Protein AF-A0A2V9NQ15-F1 (afdb_monomer_lite)

Sequence (135 aa):
MAISAGVLSGYEFGPDSLNPYDQFQRIRPTAAMEHGIFVFDGHFDIPLASALNHVTQAQLLMKQSRLDQALSETQLAVALAPDSIQTQSGFGYLLLKLKRPDEAREHLQKALALAETVHPEFRDEIPGLKGALGQ

Structure (mmCIF, N/CA/C/O backbone):
data_AF-A0A2V9NQ15-F1
#
_entry.id   AF-A0A2V9NQ15-F1
#
loop_
_atom_site.group_PDB
_atom_site.id
_atom_site.type_symbol
_atom_site.label_atom_id
_atom_site.label_alt_id
_atom_site.label_comp_id
_atom_site.label_asym_id
_atom_site.label_entity_id
_atom_site.label_seq_id
_atom_site.pdbx_PDB_ins_code
_atom_site.Cartn_x
_atom_site.Cartn_y
_atom_site.Cartn_z
_atom_site.occupancy
_atom_site.B_iso_or_equiv
_atom_site.auth_seq_id
_atom_site.auth_comp_id
_atom_site.auth_asym_id
_atom_site.auth_atom_id
_atom_site.pdbx_PDB_model_num
ATOM 1 N N . MET A 1 1 ? 6.668 2.244 -22.645 1.00 86.50 1 MET A N 1
ATOM 2 C CA . MET A 1 1 ? 6.983 2.718 -21.275 1.00 86.50 1 MET A CA 1
ATOM 3 C C . MET A 1 1 ? 8.490 2.927 -21.131 1.00 86.50 1 MET A C 1
ATOM 5 O O . MET A 1 1 ? 9.237 2.188 -21.758 1.00 86.50 1 MET A O 1
ATOM 9 N N . ALA A 1 2 ? 8.941 3.908 -20.341 1.00 86.12 2 ALA A N 1
ATOM 10 C CA . ALA A 1 2 ? 10.359 4.119 -20.024 1.00 86.12 2 ALA A CA 1
ATOM 11 C C . ALA A 1 2 ? 10.598 3.935 -18.516 1.00 86.12 2 ALA A C 1
ATOM 13 O O . ALA A 1 2 ? 9.816 4.452 -17.722 1.00 86.12 2 ALA A O 1
ATOM 14 N N . ILE A 1 3 ? 11.646 3.202 -18.135 1.00 83.62 3 ILE A N 1
ATOM 15 C CA . ILE A 1 3 ? 11.989 2.885 -16.740 1.00 83.62 3 ILE A CA 1
ATOM 16 C C . ILE A 1 3 ? 13.474 3.197 -16.504 1.00 83.62 3 ILE A C 1
ATOM 18 O O . ILE A 1 3 ? 14.317 2.869 -17.339 1.00 83.62 3 ILE A O 1
ATOM 22 N N . SER A 1 4 ? 13.806 3.837 -15.381 1.00 87.44 4 SER A N 1
ATOM 23 C CA . SER A 1 4 ? 15.197 4.111 -14.999 1.00 87.44 4 SER A CA 1
ATOM 24 C C . SER A 1 4 ? 15.878 2.870 -14.402 1.00 87.44 4 SER A C 1
ATOM 26 O O . SER A 1 4 ? 15.229 1.987 -13.838 1.00 87.44 4 SER A O 1
ATOM 28 N N . ALA A 1 5 ? 17.207 2.818 -14.464 1.00 82.94 5 ALA A N 1
ATOM 29 C CA . ALA A 1 5 ? 17.997 1.771 -13.821 1.00 82.94 5 ALA A CA 1
ATOM 30 C C . ALA A 1 5 ? 17.794 1.731 -12.295 1.00 82.94 5 ALA A C 1
ATOM 32 O O . ALA A 1 5 ? 17.862 0.653 -11.715 1.00 82.94 5 ALA A O 1
ATOM 33 N N . GLY A 1 6 ? 17.516 2.879 -11.662 1.00 81.31 6 GLY A N 1
ATOM 34 C CA . GLY A 1 6 ? 17.201 2.966 -10.231 1.00 81.31 6 GLY A CA 1
ATOM 35 C C . GLY A 1 6 ? 15.859 2.323 -9.876 1.00 81.31 6 GLY A C 1
ATOM 36 O O . GLY A 1 6 ? 15.773 1.572 -8.905 1.00 81.31 6 GLY A O 1
ATOM 37 N N . VAL A 1 7 ? 14.831 2.533 -10.706 1.00 82.50 7 VAL A N 1
ATOM 38 C CA . VAL A 1 7 ? 13.556 1.822 -10.560 1.00 82.50 7 VAL A CA 1
ATOM 39 C C . VAL A 1 7 ? 13.766 0.321 -10.760 1.00 82.50 7 VAL A C 1
ATOM 41 O O . VAL A 1 7 ? 13.294 -0.464 -9.946 1.00 82.50 7 VAL A O 1
ATOM 44 N N . LEU A 1 8 ? 14.493 -0.105 -11.803 1.00 82.75 8 LEU A N 1
ATOM 45 C CA . LEU A 1 8 ? 14.697 -1.535 -12.081 1.00 82.75 8 LEU A CA 1
ATOM 46 C C . LEU A 1 8 ? 15.524 -2.248 -11.013 1.00 82.75 8 LEU A C 1
ATOM 48 O O . LEU A 1 8 ? 15.240 -3.404 -10.720 1.00 82.75 8 LEU A O 1
ATOM 52 N N . SER A 1 9 ? 16.521 -1.587 -10.424 1.00 79.62 9 SER A N 1
ATOM 53 C CA . SER A 1 9 ? 17.383 -2.190 -9.403 1.00 79.62 9 SER A CA 1
ATOM 54 C C . SER A 1 9 ? 16.690 -2.396 -8.055 1.00 79.62 9 SER A C 1
ATOM 56 O O . SER A 1 9 ? 17.269 -3.023 -7.172 1.00 79.62 9 SER A O 1
ATOM 58 N N . GLY A 1 10 ? 15.476 -1.863 -7.880 1.00 74.75 10 GLY A N 1
ATOM 59 C CA . GLY A 1 10 ? 14.780 -1.870 -6.597 1.00 74.75 10 GLY A CA 1
ATOM 60 C C . GLY A 1 10 ? 15.262 -0.781 -5.638 1.00 74.75 10 GLY A C 1
ATOM 61 O O . GLY A 1 10 ? 14.848 -0.768 -4.485 1.00 74.75 10 GLY A O 1
ATOM 62 N N . TYR A 1 11 ? 16.093 0.169 -6.085 1.00 73.88 11 TYR A N 1
ATOM 63 C CA . TYR A 1 11 ? 16.534 1.282 -5.236 1.00 73.88 11 TYR A CA 1
ATOM 64 C C . TYR A 1 11 ? 15.357 2.148 -4.754 1.00 73.88 11 TYR A C 1
ATOM 66 O O . TYR A 1 11 ? 15.373 2.645 -3.633 1.00 73.88 11 TYR A O 1
ATOM 74 N N . GLU A 1 12 ? 14.330 2.320 -5.591 1.00 70.06 12 GLU A N 1
ATOM 75 C CA . GLU A 1 12 ? 13.178 3.180 -5.276 1.00 70.06 12 GLU A CA 1
ATOM 76 C C . GLU A 1 12 ? 12.023 2.448 -4.576 1.00 70.06 12 GLU A C 1
ATOM 78 O O . GLU A 1 12 ? 11.270 3.075 -3.836 1.00 70.06 12 GLU A O 1
ATOM 83 N N . PHE A 1 13 ? 11.875 1.138 -4.794 1.00 71.56 13 PHE A N 1
ATOM 84 C CA . PHE A 1 13 ? 10.720 0.362 -4.318 1.00 71.56 13 PHE A CA 1
ATOM 85 C C . PHE A 1 13 ? 11.087 -0.797 -3.380 1.00 71.56 13 PHE A C 1
ATOM 87 O O . PHE A 1 13 ? 10.194 -1.428 -2.825 1.00 71.56 13 PHE A O 1
ATOM 94 N N . GLY A 1 14 ? 12.375 -1.072 -3.175 1.00 72.81 14 GLY A N 1
ATOM 95 C CA . GLY A 1 14 ? 12.861 -2.323 -2.594 1.00 72.81 14 GLY A CA 1
ATOM 96 C C . GLY A 1 14 ? 13.063 -3.403 -3.666 1.00 72.81 14 GLY A C 1
ATOM 97 O O . GLY A 1 14 ? 12.621 -3.231 -4.804 1.00 72.81 14 GLY A O 1
ATOM 98 N N . PRO A 1 15 ? 13.777 -4.493 -3.357 1.00 72.50 15 PRO A N 1
ATOM 99 C CA . PRO A 1 15 ? 14.054 -5.558 -4.314 1.00 72.50 15 PRO A CA 1
ATOM 100 C C . PRO A 1 15 ? 12.863 -6.522 -4.496 1.00 72.50 15 PRO A C 1
ATOM 102 O O . PRO A 1 15 ? 11.856 -6.461 -3.784 1.00 72.50 15 PRO A O 1
ATOM 105 N N . ASP A 1 16 ? 12.994 -7.410 -5.484 1.00 74.44 16 ASP A N 1
ATOM 106 C CA . ASP A 1 16 ? 12.101 -8.544 -5.754 1.00 74.44 16 ASP A CA 1
ATOM 107 C C . ASP A 1 16 ? 10.604 -8.167 -5.775 1.00 74.44 16 ASP A C 1
ATOM 109 O O . ASP A 1 16 ? 10.176 -7.285 -6.520 1.00 74.44 16 ASP A O 1
ATOM 113 N N . SER A 1 17 ? 9.788 -8.825 -4.944 1.00 75.19 17 SER A N 1
ATOM 114 C CA . SER A 1 17 ? 8.330 -8.677 -4.894 1.00 75.19 17 SER A CA 1
ATOM 115 C C . SER A 1 17 ? 7.850 -7.302 -4.431 1.00 75.19 17 SER A C 1
ATOM 117 O O . SER A 1 17 ? 6.656 -7.020 -4.523 1.00 75.19 17 SER A O 1
ATOM 119 N N . LEU A 1 18 ? 8.744 -6.454 -3.913 1.00 78.25 18 LEU A N 1
ATOM 120 C CA . LEU A 1 18 ? 8.412 -5.069 -3.585 1.00 78.25 18 LEU A CA 1
ATOM 121 C C . LEU A 1 18 ? 8.489 -4.156 -4.808 1.00 78.25 18 LEU A C 1
ATOM 123 O O . LEU A 1 18 ? 7.785 -3.148 -4.858 1.00 78.25 18 L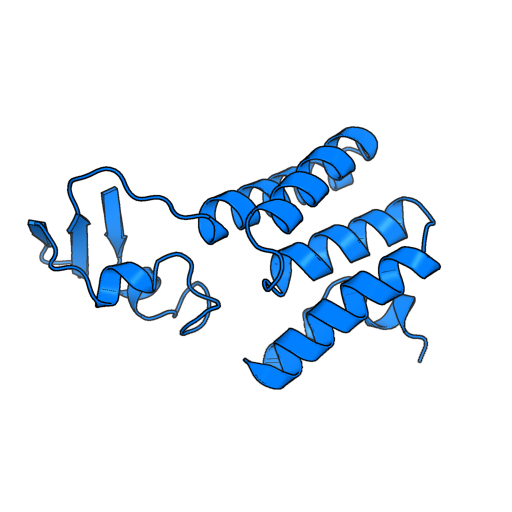EU A O 1
ATOM 127 N N . ASN A 1 19 ? 9.293 -4.516 -5.811 1.00 85.56 19 ASN A N 1
ATOM 128 C CA . ASN A 1 19 ? 9.436 -3.718 -7.013 1.00 85.56 19 ASN A CA 1
ATOM 129 C C . ASN A 1 19 ? 8.323 -4.043 -8.022 1.00 85.56 19 ASN A C 1
ATOM 131 O O . ASN A 1 19 ? 8.357 -5.101 -8.656 1.00 85.56 19 ASN A O 1
ATOM 135 N N . PRO A 1 20 ? 7.371 -3.127 -8.285 1.00 86.19 20 PRO A N 1
ATOM 136 C CA . PRO A 1 20 ? 6.340 -3.361 -9.296 1.00 86.19 20 PRO A CA 1
ATOM 137 C C . PRO A 1 20 ? 6.908 -3.565 -10.706 1.00 86.19 20 PRO A C 1
ATOM 139 O O . PRO A 1 20 ? 6.231 -4.122 -11.569 1.00 86.19 20 PRO A O 1
ATOM 142 N N . TYR A 1 21 ? 8.146 -3.133 -10.946 1.00 88.50 21 TYR A N 1
ATOM 143 C CA . TYR A 1 21 ? 8.823 -3.252 -12.230 1.00 88.50 21 TYR A CA 1
ATOM 144 C C . TYR A 1 21 ? 9.850 -4.393 -12.275 1.00 88.50 21 TYR A C 1
ATOM 146 O O . TYR A 1 21 ? 10.569 -4.498 -13.268 1.00 88.50 21 TYR A O 1
ATOM 154 N N . ASP A 1 22 ? 9.900 -5.273 -11.267 1.00 87.19 22 ASP A N 1
ATOM 155 C CA . ASP A 1 22 ? 10.822 -6.422 -11.225 1.00 87.19 22 ASP A CA 1
ATOM 156 C C . ASP A 1 22 ? 10.763 -7.269 -12.507 1.00 87.19 22 ASP A C 1
ATOM 158 O O . ASP A 1 22 ? 11.790 -7.599 -13.102 1.00 87.19 22 ASP A O 1
ATOM 162 N N . GLN A 1 23 ? 9.553 -7.511 -13.024 1.00 85.56 23 GLN A N 1
ATOM 163 C CA . GLN A 1 23 ? 9.344 -8.289 -14.249 1.00 85.56 23 GLN A CA 1
ATOM 164 C C . GLN A 1 23 ? 10.154 -7.771 -15.453 1.00 85.56 23 GLN A C 1
ATOM 166 O O . GLN A 1 23 ? 10.546 -8.556 -16.319 1.00 85.56 23 GLN A O 1
ATOM 171 N N . PHE A 1 24 ? 10.463 -6.471 -15.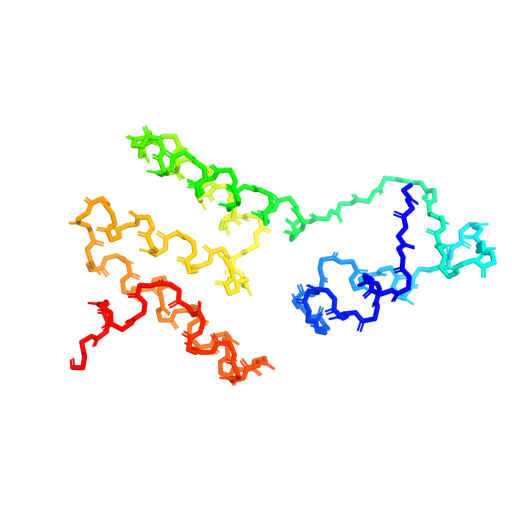501 1.00 88.25 24 PHE A N 1
ATOM 172 C CA . PHE A 1 24 ? 11.224 -5.857 -16.588 1.00 88.25 24 PHE A CA 1
ATOM 173 C C . PHE A 1 24 ? 12.720 -6.173 -16.537 1.00 88.25 24 PHE A C 1
ATOM 175 O O . PHE A 1 24 ? 13.380 -6.051 -17.565 1.00 88.25 24 PHE A O 1
ATOM 182 N N . GLN A 1 25 ? 13.252 -6.672 -15.415 1.00 85.50 25 GLN A N 1
ATOM 183 C CA . GLN A 1 25 ? 14.610 -7.229 -15.371 1.00 85.50 25 GLN A CA 1
ATOM 184 C C . GLN A 1 25 ? 14.748 -8.473 -16.264 1.00 85.50 25 GLN A C 1
ATOM 186 O O . GLN A 1 25 ? 15.834 -8.789 -16.750 1.00 85.50 25 GLN A O 1
ATOM 191 N N . ARG A 1 26 ? 13.637 -9.184 -16.500 1.00 86.06 26 ARG A N 1
ATOM 192 C CA . ARG A 1 26 ? 13.588 -10.419 -17.299 1.00 86.06 26 ARG A CA 1
ATOM 193 C C . ARG A 1 26 ? 13.180 -10.164 -18.751 1.00 86.06 26 ARG A C 1
ATOM 195 O O . ARG A 1 26 ? 13.228 -11.083 -19.568 1.00 86.06 26 ARG A O 1
ATOM 202 N N . ILE A 1 27 ? 12.795 -8.932 -19.084 1.00 88.88 27 ILE A N 1
ATOM 203 C CA . ILE A 1 27 ? 12.353 -8.520 -20.418 1.00 88.88 27 ILE A CA 1
ATOM 204 C C . ILE A 1 27 ? 13.500 -7.776 -21.099 1.00 88.88 27 ILE A C 1
ATOM 206 O O . ILE A 1 27 ? 14.143 -6.914 -20.506 1.00 88.88 27 ILE A O 1
ATOM 210 N N . ARG A 1 28 ? 13.767 -8.084 -22.373 1.00 89.06 28 ARG A N 1
ATOM 211 C CA . ARG A 1 28 ? 14.757 -7.312 -23.133 1.00 89.06 28 ARG A CA 1
ATOM 212 C C . ARG A 1 28 ? 14.182 -5.937 -23.491 1.00 89.06 28 ARG A C 1
ATOM 214 O O . ARG A 1 28 ? 13.111 -5.892 -24.096 1.00 89.06 28 ARG A O 1
ATOM 221 N N . PRO A 1 29 ? 14.881 -4.836 -23.173 1.00 90.00 29 PRO A N 1
ATOM 222 C CA . PRO A 1 29 ? 14.437 -3.507 -23.559 1.00 90.00 29 PRO A CA 1
ATOM 223 C C . PRO A 1 29 ? 14.505 -3.337 -25.079 1.00 90.00 29 PRO A C 1
ATOM 225 O O . PRO A 1 29 ? 15.409 -3.850 -25.741 1.00 90.00 29 PRO A O 1
ATOM 228 N N . THR A 1 30 ? 13.557 -2.582 -25.626 1.00 93.31 30 THR A N 1
ATOM 229 C CA . THR A 1 30 ? 13.515 -2.194 -27.041 1.00 93.31 30 THR A CA 1
ATOM 230 C C . THR A 1 30 ? 14.604 -1.170 -27.361 1.00 93.31 30 THR A C 1
ATOM 232 O O . THR A 1 30 ? 15.177 -1.190 -28.446 1.00 93.31 30 THR A O 1
ATOM 235 N N . ALA A 1 31 ? 14.915 -0.292 -26.406 1.00 90.69 31 ALA A N 1
ATOM 236 C CA . ALA A 1 31 ? 16.049 0.619 -26.484 1.00 90.69 31 ALA A CA 1
ATOM 237 C C . ALA A 1 31 ? 16.648 0.852 -25.093 1.00 90.69 31 ALA A C 1
ATOM 239 O O . ALA A 1 31 ? 15.929 0.883 -24.094 1.00 90.69 31 ALA A O 1
ATOM 240 N N . ALA A 1 32 ? 17.963 1.052 -25.039 1.00 86.81 32 ALA A N 1
ATOM 241 C CA . ALA A 1 32 ? 18.676 1.491 -23.847 1.00 86.81 32 ALA A CA 1
ATOM 242 C C . ALA A 1 32 ? 19.355 2.828 -24.159 1.00 86.81 32 ALA A C 1
ATOM 244 O O . ALA A 1 32 ? 20.091 2.941 -25.138 1.00 86.81 32 ALA A O 1
ATOM 245 N N . MET A 1 33 ? 19.055 3.843 -23.357 1.00 83.69 33 MET A N 1
ATOM 246 C CA . MET A 1 33 ? 19.571 5.203 -23.510 1.00 83.69 33 MET A CA 1
ATOM 247 C C . MET A 1 33 ? 20.816 5.397 -22.633 1.00 83.69 33 MET A C 1
ATOM 249 O O . MET A 1 33 ? 20.946 4.754 -21.591 1.00 83.69 33 MET A O 1
ATOM 253 N N . GLU A 1 34 ? 21.690 6.341 -22.998 1.00 75.56 34 GLU A N 1
ATOM 254 C CA . GLU A 1 34 ? 22.970 6.613 -22.308 1.00 75.56 34 GLU A CA 1
ATOM 255 C C . GLU A 1 34 ? 22.853 6.901 -20.798 1.00 75.56 34 GLU A C 1
ATOM 257 O O . GLU A 1 34 ? 23.799 6.663 -20.056 1.00 75.56 34 GLU A O 1
ATOM 262 N N . HIS A 1 35 ? 21.691 7.338 -20.307 1.00 80.56 35 HIS A N 1
ATOM 263 C CA . HIS A 1 35 ? 21.470 7.683 -18.894 1.00 80.56 35 HIS A CA 1
ATOM 264 C C . HIS A 1 35 ? 20.890 6.532 -18.051 1.00 80.56 35 HIS A C 1
ATOM 266 O 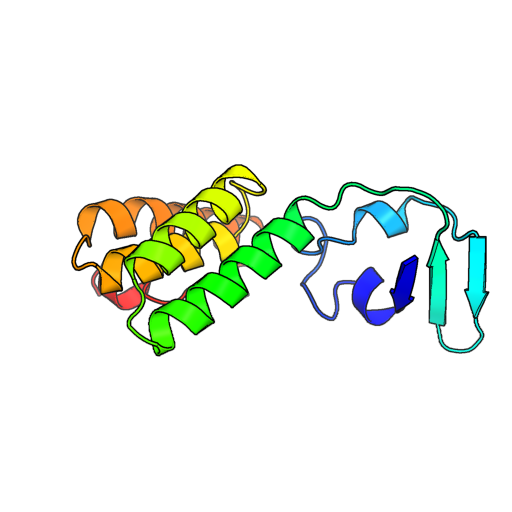O . HIS A 1 35 ? 20.290 6.770 -17.005 1.00 80.56 35 HIS A O 1
ATOM 272 N N . GLY A 1 36 ? 21.008 5.284 -18.516 1.00 82.38 36 GLY A N 1
ATOM 273 C CA . GLY A 1 36 ? 20.438 4.130 -17.812 1.00 82.38 36 GLY A CA 1
ATOM 274 C C . GLY A 1 36 ? 18.909 4.134 -17.819 1.00 82.38 36 GLY A C 1
ATOM 275 O O . GLY A 1 36 ? 18.281 3.684 -16.866 1.00 82.38 36 GLY A O 1
ATOM 276 N N . ILE A 1 37 ? 18.304 4.679 -18.876 1.00 88.12 37 ILE A N 1
ATOM 277 C CA . ILE A 1 37 ? 16.858 4.628 -19.101 1.00 88.12 37 ILE A CA 1
ATOM 278 C C . ILE A 1 37 ? 16.586 3.544 -20.137 1.00 88.12 37 ILE A C 1
ATOM 280 O O . ILE A 1 37 ? 17.144 3.562 -21.236 1.00 88.12 37 ILE A O 1
ATOM 284 N N . PHE A 1 38 ? 15.702 2.621 -19.790 1.00 90.56 38 PHE A N 1
ATOM 285 C CA . PHE A 1 38 ? 15.292 1.510 -20.631 1.00 90.56 38 PHE A CA 1
ATOM 286 C C . PHE A 1 38 ? 13.887 1.757 -21.164 1.00 90.56 38 PHE A C 1
ATOM 288 O O . PHE A 1 38 ? 12.975 2.106 -20.414 1.00 90.56 38 PHE A O 1
ATOM 295 N N . VAL A 1 39 ? 13.711 1.582 -22.469 1.00 89.81 39 VAL A N 1
ATOM 296 C CA . VAL A 1 39 ? 12.425 1.729 -23.150 1.00 89.81 39 VAL A CA 1
ATOM 297 C C . VAL A 1 39 ? 11.891 0.348 -23.494 1.00 89.81 39 VAL A C 1
ATOM 299 O O . VAL A 1 39 ? 12.586 -0.454 -24.117 1.00 89.81 39 VAL A O 1
ATOM 302 N N . PHE A 1 40 ? 10.643 0.101 -23.120 1.00 89.38 40 PHE A N 1
ATOM 303 C CA . PHE A 1 40 ? 9.907 -1.124 -23.400 1.00 89.38 40 PHE A CA 1
ATOM 304 C C . PHE A 1 40 ? 8.658 -0.782 -24.206 1.00 89.38 40 PHE A C 1
ATOM 306 O O . PHE A 1 40 ? 7.865 0.069 -23.788 1.00 89.38 40 PHE A O 1
ATOM 313 N N . ASP A 1 41 ? 8.487 -1.432 -25.350 1.00 89.38 41 ASP A N 1
ATOM 314 C CA . ASP A 1 41 ? 7.257 -1.364 -26.137 1.00 89.38 41 ASP A CA 1
ATOM 315 C C . ASP A 1 41 ? 6.312 -2.522 -25.786 1.00 89.38 41 ASP A C 1
ATOM 317 O O . ASP A 1 41 ? 6.763 -3.607 -25.414 1.00 89.38 41 ASP A O 1
ATOM 321 N N . GLY A 1 42 ? 5.006 -2.279 -25.881 1.00 85.31 42 GLY A N 1
ATOM 322 C CA . GLY A 1 42 ? 3.966 -3.256 -25.563 1.00 85.31 42 GLY A CA 1
ATOM 323 C C . GLY A 1 42 ? 3.052 -2.845 -24.409 1.00 85.31 42 GLY A C 1
ATOM 324 O O . GLY A 1 42 ? 3.245 -1.824 -23.744 1.00 85.31 42 GLY A O 1
ATOM 325 N N . HIS A 1 43 ? 2.018 -3.659 -24.199 1.00 82.06 43 HIS A N 1
ATOM 326 C CA . HIS A 1 43 ? 1.087 -3.520 -23.087 1.00 82.06 43 HIS A CA 1
ATOM 327 C C . HIS A 1 43 ? 1.525 -4.446 -21.955 1.00 82.06 43 HIS A C 1
ATOM 329 O O . HIS A 1 43 ? 1.633 -5.657 -22.149 1.00 82.06 43 HIS A O 1
ATOM 335 N N . PHE A 1 44 ? 1.782 -3.866 -20.789 1.00 84.94 44 PHE A N 1
ATOM 336 C CA . PHE A 1 44 ? 2.214 -4.597 -19.609 1.00 84.94 44 PHE A CA 1
ATOM 337 C C . PHE A 1 44 ? 1.191 -4.389 -18.512 1.00 84.94 44 PHE A C 1
ATOM 339 O O . PHE A 1 44 ? 0.879 -3.251 -18.161 1.00 84.94 44 PHE A O 1
ATOM 346 N N . ASP A 1 45 ? 0.699 -5.494 -17.973 1.00 83.38 45 ASP A N 1
ATOM 347 C CA . ASP A 1 45 ? -0.066 -5.452 -16.745 1.00 83.38 45 ASP A CA 1
ATOM 348 C C . ASP A 1 45 ? 0.920 -5.320 -15.580 1.00 83.38 45 ASP A C 1
ATOM 350 O O . ASP A 1 45 ? 1.891 -6.078 -15.470 1.00 83.38 45 ASP A O 1
ATOM 354 N N . ILE A 1 46 ? 0.723 -4.297 -14.750 1.00 88.25 46 ILE A N 1
ATOM 355 C CA . ILE A 1 46 ? 1.578 -4.026 -13.592 1.00 88.25 46 ILE A CA 1
ATOM 356 C C . ILE A 1 46 ? 0.668 -3.898 -12.364 1.00 88.25 46 ILE A C 1
ATOM 358 O O . ILE A 1 46 ? 0.442 -2.780 -11.881 1.00 88.25 46 ILE A O 1
ATOM 362 N N . PRO A 1 47 ? 0.117 -5.025 -11.862 1.00 87.94 47 PRO A N 1
ATOM 363 C CA . PRO A 1 47 ? -0.878 -5.011 -10.792 1.00 87.94 47 PRO A CA 1
ATOM 364 C C . PRO A 1 47 ? -0.382 -4.266 -9.561 1.00 87.94 47 PRO A C 1
ATOM 366 O O . PRO A 1 47 ? -1.102 -3.439 -9.007 1.00 87.94 47 PRO A O 1
ATOM 369 N N . LEU A 1 48 ? 0.879 -4.497 -9.176 1.00 88.38 48 LEU A N 1
ATOM 370 C CA . LEU A 1 48 ? 1.468 -3.851 -8.012 1.00 88.38 48 LEU A CA 1
ATOM 371 C C . LEU A 1 48 ? 1.573 -2.332 -8.207 1.00 88.38 48 LEU A C 1
ATOM 373 O O . LEU A 1 48 ? 1.154 -1.598 -7.324 1.00 88.38 48 LEU A O 1
ATOM 377 N N . ALA A 1 49 ? 2.019 -1.827 -9.364 1.00 89.81 49 ALA A N 1
ATOM 378 C CA . ALA A 1 49 ? 2.064 -0.377 -9.602 1.00 89.81 49 ALA A CA 1
ATOM 379 C C . ALA A 1 49 ? 0.667 0.258 -9.542 1.00 89.81 49 ALA A C 1
ATOM 381 O O . ALA A 1 49 ? 0.492 1.323 -8.947 1.00 89.81 49 ALA A O 1
ATOM 382 N N . SER A 1 50 ? -0.334 -0.406 -10.129 1.00 92.38 50 SER A N 1
ATOM 383 C CA . SER A 1 50 ? -1.725 0.048 -10.071 1.00 92.38 50 SER A CA 1
ATOM 384 C C . SER A 1 50 ? -2.250 0.059 -8.630 1.00 92.38 50 SER A C 1
ATOM 386 O O . SER A 1 50 ? -2.800 1.065 -8.178 1.00 92.38 50 SER A O 1
ATOM 388 N N . ALA A 1 51 ? -1.990 -1.006 -7.869 1.00 94.50 51 ALA A N 1
ATOM 389 C CA . ALA A 1 51 ? -2.354 -1.104 -6.463 1.00 94.50 51 ALA A CA 1
ATOM 390 C C . ALA A 1 51 ? -1.705 -0.000 -5.615 1.00 94.50 51 ALA A C 1
ATOM 392 O O . ALA A 1 51 ? -2.385 0.646 -4.818 1.00 94.50 51 ALA A O 1
ATOM 393 N N . LEU A 1 52 ? -0.410 0.264 -5.813 1.00 91.56 52 LEU A N 1
ATOM 394 C CA . LEU A 1 52 ? 0.307 1.328 -5.107 1.00 91.56 52 LEU A CA 1
ATOM 395 C C . LEU A 1 52 ? -0.269 2.709 -5.425 1.00 91.56 52 LEU A C 1
ATOM 397 O O . LEU A 1 52 ? -0.446 3.518 -4.514 1.00 91.56 52 LEU A O 1
ATOM 401 N N . ASN A 1 53 ? -0.645 2.959 -6.682 1.00 94.12 53 ASN A N 1
ATOM 402 C CA . ASN A 1 53 ? -1.339 4.189 -7.045 1.00 94.12 53 ASN A CA 1
ATOM 403 C C . ASN A 1 53 ? -2.665 4.334 -6.277 1.00 94.12 53 ASN A C 1
ATOM 405 O O . ASN A 1 53 ? -2.908 5.388 -5.690 1.00 94.12 53 ASN A O 1
ATOM 409 N N . HIS A 1 54 ? -3.482 3.279 -6.206 1.00 96.31 54 HIS A N 1
ATOM 410 C CA . HIS A 1 54 ? -4.716 3.284 -5.411 1.00 96.31 54 HIS A CA 1
ATOM 411 C C . HIS A 1 54 ? -4.454 3.543 -3.915 1.00 96.31 54 HIS A C 1
ATOM 413 O O . HIS A 1 54 ? -5.171 4.327 -3.291 1.00 96.31 54 HIS A O 1
ATOM 419 N N . VAL A 1 55 ? -3.384 2.985 -3.331 1.00 95.25 55 VAL A N 1
ATOM 420 C CA . VAL A 1 55 ? -2.977 3.300 -1.944 1.00 95.25 55 VAL A CA 1
ATOM 421 C C . VAL A 1 55 ? -2.654 4.787 -1.788 1.00 95.25 55 VAL A C 1
ATOM 423 O O . VAL A 1 55 ? -3.127 5.425 -0.844 1.00 95.25 55 VAL A O 1
ATOM 426 N N . THR A 1 56 ? -1.881 5.373 -2.703 1.00 94.56 56 THR A N 1
ATOM 427 C CA . THR A 1 56 ? -1.552 6.806 -2.662 1.00 94.56 56 THR A CA 1
ATOM 428 C C . THR A 1 56 ? -2.802 7.681 -2.797 1.00 94.56 56 THR A C 1
ATOM 430 O O . THR A 1 56 ? -2.953 8.656 -2.053 1.00 94.56 56 THR A O 1
ATOM 433 N N . GLN A 1 57 ? -3.736 7.323 -3.684 1.00 96.56 57 GLN A N 1
ATOM 434 C CA . GLN A 1 57 ? -5.015 8.029 -3.811 1.00 96.56 57 GLN A CA 1
ATOM 435 C C . GLN A 1 57 ? -5.839 7.932 -2.525 1.00 96.56 57 GLN A C 1
ATOM 437 O O . GLN A 1 57 ? -6.316 8.951 -2.020 1.00 96.56 57 GLN A O 1
ATOM 442 N N . ALA A 1 58 ? -5.935 6.743 -1.926 1.00 96.56 58 ALA A N 1
ATOM 443 C CA . ALA A 1 58 ? -6.600 6.564 -0.643 1.00 96.56 58 ALA A CA 1
ATOM 444 C C . ALA A 1 58 ? -5.984 7.447 0.451 1.00 96.56 58 ALA A C 1
ATOM 446 O O . ALA A 1 58 ? -6.708 8.084 1.215 1.00 96.56 58 ALA A O 1
ATOM 447 N N . GLN A 1 59 ? -4.654 7.547 0.512 1.00 95.00 59 GLN A N 1
ATOM 448 C CA . GLN A 1 59 ? -3.963 8.422 1.462 1.00 95.00 59 GLN A CA 1
ATOM 449 C C . GLN A 1 59 ? -4.309 9.898 1.266 1.00 95.00 59 GLN A C 1
ATOM 451 O O . GLN A 1 59 ? -4.532 10.613 2.247 1.00 95.00 59 GLN A O 1
ATOM 456 N N . LEU A 1 60 ? -4.389 10.362 0.020 1.00 96.56 60 LEU A N 1
ATOM 457 C CA . LEU A 1 60 ? -4.823 11.721 -0.285 1.00 96.56 60 LEU A CA 1
ATOM 458 C C . LEU A 1 60 ? -6.281 11.954 0.141 1.00 96.56 60 LEU A C 1
ATOM 460 O O . LEU A 1 60 ? -6.582 12.957 0.789 1.00 96.56 60 LEU A O 1
ATOM 464 N N . LEU A 1 61 ? -7.171 11.008 -0.156 1.00 97.25 61 LEU A N 1
ATOM 465 C CA . LEU A 1 61 ? -8.585 11.068 0.218 1.00 97.25 61 LEU A CA 1
ATOM 466 C C . LEU A 1 61 ? -8.779 11.061 1.740 1.00 97.25 61 LEU A C 1
ATOM 468 O O . LEU A 1 61 ? -9.584 11.835 2.260 1.00 97.25 61 LEU A O 1
ATOM 472 N N . MET A 1 62 ? -7.989 10.272 2.474 1.00 94.88 62 MET A N 1
ATOM 473 C CA . MET A 1 62 ? -7.968 10.281 3.940 1.00 94.88 62 MET A CA 1
ATOM 474 C C . MET A 1 62 ? -7.583 11.650 4.503 1.00 94.88 62 MET A C 1
ATOM 476 O O . MET A 1 62 ? -8.213 12.115 5.452 1.00 94.88 62 MET A O 1
ATOM 480 N N . LYS A 1 63 ? -6.584 12.323 3.915 1.00 94.56 63 LYS A N 1
ATOM 481 C CA . LYS A 1 63 ? -6.196 13.691 4.312 1.00 94.56 63 LYS A CA 1
ATOM 482 C C . LYS A 1 63 ? -7.313 14.708 4.063 1.00 94.56 63 LYS A C 1
ATOM 484 O O . LYS A 1 63 ? -7.399 15.699 4.778 1.00 94.56 63 LYS A O 1
ATOM 489 N N . GLN A 1 64 ? -8.175 14.449 3.084 1.00 96.38 64 GLN A N 1
ATOM 490 C CA . GLN A 1 64 ? -9.361 15.254 2.781 1.00 96.38 64 GLN A CA 1
ATOM 491 C C . GLN A 1 64 ? -10.603 14.832 3.592 1.00 96.38 64 GLN A C 1
ATOM 493 O O . GLN A 1 64 ? -11.696 15.324 3.323 1.00 96.38 64 GLN A O 1
ATOM 498 N N . SER A 1 65 ? -10.474 13.907 4.553 1.00 94.44 65 SER A N 1
ATOM 499 C CA . SER A 1 65 ? -11.591 13.304 5.302 1.00 94.44 65 SER A CA 1
ATOM 500 C C . SER A 1 65 ? -12.641 12.590 4.432 1.00 94.44 65 SER A C 1
ATOM 502 O O . SER A 1 65 ? -13.741 12.295 4.898 1.00 94.44 65 SER A O 1
ATOM 504 N N . ARG A 1 66 ? -12.311 12.247 3.180 1.00 97.31 66 ARG A N 1
ATOM 505 C CA . ARG A 1 66 ? -13.183 11.515 2.244 1.00 97.31 66 ARG A CA 1
ATOM 506 C C . ARG A 1 66 ? -13.005 10.006 2.432 1.00 97.31 66 ARG A C 1
ATOM 508 O O . ARG A 1 66 ? -12.526 9.306 1.543 1.00 97.31 66 ARG A O 1
ATOM 515 N N . LEU A 1 67 ? -13.347 9.518 3.626 1.00 94.81 67 LEU A N 1
ATOM 516 C CA . LEU A 1 67 ? -13.021 8.152 4.059 1.00 94.81 67 LEU A CA 1
ATOM 517 C C . LEU A 1 67 ? -13.745 7.056 3.262 1.00 94.81 67 LEU A C 1
ATOM 519 O O . LEU A 1 67 ? -13.179 5.989 3.066 1.00 94.81 67 LEU A O 1
ATOM 523 N N . ASP A 1 68 ? -14.953 7.326 2.766 1.00 95.00 68 ASP A N 1
ATOM 524 C CA . ASP A 1 68 ? -15.730 6.371 1.962 1.00 95.00 68 ASP A CA 1
ATOM 525 C C . ASP A 1 68 ? -15.067 6.087 0.602 1.00 95.00 68 ASP A C 1
ATOM 527 O O . ASP A 1 68 ? -14.886 4.946 0.191 1.00 95.00 68 ASP A O 1
ATOM 531 N N . GLN A 1 69 ? -14.565 7.134 -0.055 1.00 96.50 69 GLN A N 1
ATOM 532 C CA . GLN A 1 69 ? -13.818 6.973 -1.303 1.00 96.50 69 GLN A CA 1
ATOM 533 C C . GLN A 1 69 ? -12.449 6.344 -1.058 1.00 96.50 69 GLN A C 1
ATOM 535 O O . GLN A 1 69 ? -12.023 5.495 -1.834 1.00 96.50 69 GLN A O 1
ATOM 540 N N . ALA A 1 70 ? -11.779 6.713 0.040 1.00 97.06 70 ALA A N 1
ATOM 541 C CA . ALA A 1 70 ? -10.544 6.047 0.434 1.00 97.06 70 ALA A CA 1
ATOM 542 C C . ALA A 1 70 ? -10.764 4.540 0.644 1.00 97.06 70 ALA A C 1
ATOM 544 O O . ALA A 1 70 ? -9.891 3.753 0.289 1.00 97.06 70 ALA A O 1
ATOM 545 N N . LEU A 1 71 ? -11.933 4.137 1.157 1.00 96.50 71 LEU A N 1
ATOM 546 C CA . LEU A 1 71 ? -12.292 2.731 1.333 1.00 96.50 71 LEU A CA 1
ATOM 547 C C . LEU A 1 71 ? -12.325 2.001 -0.001 1.00 96.50 71 LEU A C 1
ATOM 549 O O . LEU A 1 71 ? -11.612 1.009 -0.149 1.00 96.50 71 LEU A O 1
ATOM 553 N N . SER A 1 72 ? -13.041 2.547 -0.982 1.00 97.12 72 SER A N 1
ATOM 554 C CA . SER A 1 72 ? -13.085 1.978 -2.331 1.00 97.12 72 SER A CA 1
ATOM 555 C C . SER A 1 72 ? -11.685 1.841 -2.943 1.00 97.12 72 SER A C 1
ATOM 557 O O . SER A 1 72 ? -11.347 0.786 -3.474 1.00 97.12 72 SER A O 1
ATOM 559 N N . GLU A 1 73 ? -10.839 2.868 -2.819 1.00 97.56 73 GLU A N 1
ATOM 560 C CA . GLU A 1 73 ? -9.468 2.835 -3.344 1.00 97.56 73 GLU A CA 1
ATOM 561 C C . GLU A 1 73 ? -8.610 1.764 -2.647 1.00 97.56 73 GLU A C 1
ATOM 563 O O . GLU A 1 73 ? -7.937 0.975 -3.307 1.00 97.56 73 GLU A O 1
ATOM 568 N N . THR A 1 74 ? -8.665 1.663 -1.314 1.00 95.88 74 THR A N 1
ATOM 569 C CA . THR A 1 74 ? -7.911 0.622 -0.588 1.00 95.88 74 THR A CA 1
ATOM 570 C C . THR A 1 74 ? -8.394 -0.796 -0.893 1.00 95.88 74 THR A C 1
ATOM 572 O O . THR A 1 74 ? -7.573 -1.707 -0.966 1.00 95.88 74 THR A O 1
ATOM 575 N N . GLN A 1 75 ? -9.696 -0.998 -1.121 1.00 96.44 75 GLN A N 1
ATOM 576 C CA . GLN A 1 75 ? -10.243 -2.302 -1.502 1.00 96.44 75 GLN A CA 1
ATOM 577 C C . GLN A 1 75 ? -9.748 -2.734 -2.885 1.00 96.44 75 GLN A C 1
ATOM 579 O O . GLN A 1 75 ? -9.347 -3.885 -3.055 1.00 96.44 75 GLN A O 1
ATOM 584 N N . LEU A 1 76 ? -9.714 -1.808 -3.850 1.00 96.56 76 LEU A N 1
ATOM 585 C CA . LEU A 1 76 ? -9.127 -2.059 -5.168 1.00 96.56 76 LEU A CA 1
ATOM 586 C C . LEU A 1 76 ? -7.635 -2.384 -5.058 1.00 96.56 76 LEU A C 1
ATOM 588 O O . LEU A 1 76 ? -7.178 -3.359 -5.650 1.00 96.56 76 LEU A O 1
ATOM 592 N N . ALA A 1 77 ? -6.888 -1.628 -4.252 1.00 96.12 77 ALA A N 1
ATOM 593 C CA . ALA A 1 77 ? -5.466 -1.881 -4.043 1.00 96.12 77 ALA A CA 1
ATOM 594 C C . ALA A 1 77 ? -5.193 -3.294 -3.501 1.00 96.12 77 ALA A C 1
ATOM 596 O O . ALA A 1 77 ? -4.329 -4.001 -4.016 1.00 96.12 77 ALA A O 1
ATOM 597 N N . VAL A 1 78 ? -5.949 -3.726 -2.487 1.00 95.69 78 VAL A N 1
ATOM 598 C CA . VAL A 1 78 ? -5.812 -5.069 -1.903 1.00 95.69 78 VAL A CA 1
ATOM 599 C C . VAL A 1 78 ? -6.246 -6.160 -2.883 1.00 95.69 78 VAL A C 1
ATOM 601 O O . VAL A 1 78 ? -5.635 -7.223 -2.900 1.00 95.69 78 VAL A O 1
ATOM 604 N N . ALA A 1 79 ? -7.256 -5.913 -3.720 1.00 95.19 79 ALA A N 1
ATOM 605 C CA . ALA A 1 79 ? -7.667 -6.866 -4.751 1.00 95.19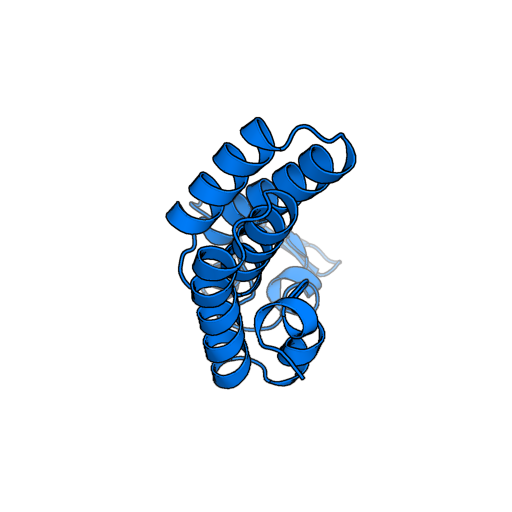 79 ALA A CA 1
ATOM 606 C C . ALA A 1 79 ? -6.596 -7.054 -5.843 1.00 95.19 79 ALA A C 1
ATOM 608 O O . ALA A 1 79 ? -6.414 -8.165 -6.333 1.00 95.19 79 ALA A O 1
ATOM 609 N N . LEU A 1 80 ? -5.884 -5.983 -6.208 1.00 94.06 80 LEU A N 1
ATOM 610 C CA . LEU A 1 80 ? -4.835 -6.002 -7.232 1.00 94.06 80 LEU A CA 1
ATOM 611 C C . LEU A 1 80 ? -3.515 -6.598 -6.728 1.00 94.06 80 LEU A C 1
ATOM 613 O O . LEU A 1 80 ? -2.833 -7.297 -7.473 1.00 94.06 80 LEU A O 1
ATOM 617 N N . ALA A 1 81 ? -3.145 -6.317 -5.479 1.00 92.06 81 ALA A N 1
ATOM 618 C CA . ALA A 1 81 ? -1.928 -6.838 -4.866 1.00 92.06 81 ALA A CA 1
ATOM 619 C C . ALA A 1 81 ? -2.179 -7.199 -3.391 1.00 92.06 81 ALA A C 1
ATOM 621 O O . ALA A 1 81 ? -1.851 -6.408 -2.499 1.00 92.06 81 ALA A O 1
ATOM 622 N N . PRO A 1 82 ? -2.761 -8.380 -3.106 1.00 92.31 82 PRO A N 1
ATOM 623 C CA . PRO A 1 82 ? -3.072 -8.796 -1.740 1.00 92.31 82 PRO A CA 1
ATOM 624 C C . PRO A 1 82 ? -1.817 -9.060 -0.901 1.00 92.31 82 PRO A C 1
ATOM 626 O O . PRO A 1 82 ? -1.840 -8.835 0.304 1.00 92.31 82 PRO A O 1
ATOM 629 N N . ASP A 1 83 ? -0.710 -9.463 -1.517 1.00 89.25 83 ASP A N 1
ATOM 630 C CA . ASP A 1 83 ? 0.541 -9.796 -0.825 1.00 89.25 83 ASP A CA 1
ATOM 631 C C . ASP A 1 83 ? 1.536 -8.622 -0.776 1.00 89.25 83 ASP A C 1
ATOM 633 O O . ASP A 1 83 ? 2.744 -8.812 -0.663 1.00 89.25 83 ASP A O 1
ATOM 637 N N . SER A 1 84 ? 1.043 -7.382 -0.861 1.00 89.00 84 SER A N 1
ATOM 638 C CA . SER A 1 84 ? 1.871 -6.180 -0.734 1.00 89.00 84 SER A CA 1
ATOM 639 C C . SER A 1 84 ? 1.778 -5.574 0.667 1.00 89.00 84 SER A C 1
ATOM 641 O O . SER A 1 84 ? 0.694 -5.315 1.195 1.00 89.00 84 SER A O 1
ATOM 643 N N . ILE A 1 85 ? 2.937 -5.269 1.258 1.00 90.31 85 ILE A N 1
ATOM 644 C CA . ILE A 1 85 ? 3.036 -4.594 2.562 1.00 90.31 85 ILE A CA 1
ATOM 645 C C . ILE A 1 85 ? 2.292 -3.250 2.519 1.00 90.31 85 ILE A C 1
ATOM 647 O O . ILE A 1 85 ? 1.561 -2.905 3.449 1.00 90.31 85 ILE A O 1
ATOM 651 N N . GLN A 1 86 ? 2.433 -2.493 1.425 1.00 89.81 86 GLN A N 1
ATOM 652 C CA . GLN A 1 86 ? 1.835 -1.164 1.277 1.00 89.81 86 GLN A CA 1
ATOM 653 C C . GLN A 1 86 ? 0.309 -1.218 1.121 1.00 89.81 86 GLN A C 1
ATOM 655 O O . GLN A 1 86 ? -0.384 -0.361 1.668 1.00 89.81 86 GLN A O 1
ATOM 660 N N . THR A 1 87 ? -0.236 -2.220 0.423 1.00 93.56 87 THR A N 1
ATOM 661 C CA . THR A 1 87 ? -1.695 -2.361 0.260 1.00 93.56 87 THR A CA 1
ATOM 662 C C . THR A 1 87 ? -2.354 -2.805 1.562 1.00 93.56 87 THR A C 1
ATOM 664 O O . THR A 1 87 ? -3.314 -2.173 2.008 1.00 93.56 87 THR A O 1
ATOM 667 N N . GLN A 1 88 ? -1.795 -3.822 2.226 1.00 94.81 88 GLN A N 1
ATOM 668 C CA . GLN A 1 88 ? -2.296 -4.333 3.502 1.00 94.81 88 GLN A CA 1
ATOM 669 C C . GLN A 1 88 ? -2.215 -3.266 4.600 1.00 94.81 88 GLN A C 1
ATOM 671 O O . GLN A 1 88 ? -3.191 -3.018 5.310 1.00 94.81 88 GLN A O 1
ATOM 676 N N . SER A 1 89 ? -1.085 -2.565 4.703 1.00 93.12 89 SER A N 1
ATOM 677 C CA . SER A 1 89 ? -0.920 -1.493 5.689 1.00 93.12 89 SER A CA 1
ATOM 678 C C . SER A 1 89 ? -1.762 -0.256 5.376 1.00 93.12 89 SER A C 1
ATOM 680 O O . SER A 1 89 ? -2.349 0.327 6.287 1.00 93.12 89 SER A O 1
ATOM 682 N N . GLY A 1 90 ? -1.890 0.120 4.099 1.00 93.50 90 GLY A N 1
ATOM 683 C CA . GLY A 1 90 ? -2.747 1.216 3.656 1.00 93.50 90 GLY A CA 1
ATOM 684 C C . GLY A 1 90 ? -4.215 0.982 4.010 1.00 93.50 90 GLY A C 1
ATOM 685 O O . GLY A 1 90 ? -4.873 1.884 4.537 1.00 93.50 90 GLY A O 1
ATOM 686 N N . PHE A 1 91 ? -4.711 -0.241 3.798 1.00 96.38 91 PHE A N 1
ATOM 687 C CA . PHE A 1 91 ? -6.078 -0.600 4.164 1.00 96.38 91 PHE A CA 1
ATOM 688 C C . PHE A 1 91 ? -6.270 -0.676 5.684 1.00 96.38 91 PHE A C 1
ATOM 690 O O . PHE A 1 91 ? -7.204 -0.076 6.219 1.00 96.38 91 PHE A O 1
ATOM 697 N N . GLY A 1 92 ? -5.343 -1.313 6.406 1.00 95.31 92 GLY A N 1
ATOM 698 C CA . GLY A 1 92 ? -5.365 -1.353 7.869 1.00 95.31 92 GLY A CA 1
ATOM 699 C C . GLY A 1 92 ? -5.367 0.045 8.500 1.00 95.31 92 GLY A C 1
ATOM 700 O O . GLY A 1 92 ? -6.165 0.334 9.392 1.00 95.31 92 GLY A O 1
ATOM 701 N N . TYR A 1 93 ? -4.546 0.962 7.988 1.00 94.12 93 TYR A N 1
ATOM 702 C CA . TYR A 1 93 ? -4.510 2.347 8.453 1.00 94.12 93 TYR A CA 1
ATOM 703 C C . TYR A 1 93 ? -5.832 3.090 8.217 1.00 94.12 93 TYR A C 1
ATOM 705 O O . TYR A 1 93 ? -6.305 3.815 9.099 1.00 94.12 93 TYR A O 1
ATOM 713 N N . LEU A 1 94 ? -6.466 2.895 7.057 1.00 95.62 94 LEU A N 1
ATOM 714 C CA . LEU A 1 94 ? -7.791 3.453 6.802 1.00 95.62 94 LEU A CA 1
ATOM 715 C C . LEU A 1 94 ? -8.837 2.895 7.775 1.00 95.62 94 LEU A C 1
ATOM 717 O O . LEU A 1 94 ? -9.654 3.654 8.296 1.00 95.62 94 LEU A O 1
ATOM 721 N N . LEU A 1 95 ? -8.812 1.591 8.054 1.00 95.44 95 LEU A N 1
ATOM 722 C CA . LEU A 1 95 ? -9.737 0.967 9.001 1.00 95.44 95 LEU A CA 1
ATOM 723 C C . LEU A 1 95 ? -9.582 1.558 10.411 1.00 95.44 95 LEU A C 1
ATOM 725 O O . LEU A 1 95 ? -10.584 1.832 11.073 1.00 95.44 95 LEU A O 1
ATOM 729 N N . LEU A 1 96 ? -8.356 1.885 10.837 1.00 93.06 96 LEU A N 1
ATOM 730 C CA . LEU A 1 96 ? -8.133 2.641 12.076 1.00 93.06 96 LEU A CA 1
ATOM 731 C C . LEU A 1 96 ? -8.781 4.033 12.029 1.00 93.06 96 LEU A C 1
ATOM 733 O O . LEU A 1 96 ? -9.429 4.440 12.995 1.00 93.06 96 LEU A O 1
ATOM 737 N N . LYS A 1 97 ? -8.663 4.761 10.909 1.00 91.81 97 LYS A N 1
ATOM 738 C CA . LYS A 1 97 ? -9.329 6.068 10.716 1.00 91.81 97 LYS A CA 1
ATOM 739 C C . LYS A 1 97 ? -10.854 5.958 10.743 1.00 91.81 97 LYS A C 1
ATOM 741 O O . LYS A 1 97 ? -11.514 6.857 11.258 1.00 91.81 97 LYS A O 1
ATOM 746 N N . LEU A 1 98 ? -11.397 4.849 10.249 1.00 94.44 98 LEU A N 1
ATOM 747 C CA . LEU A 1 98 ? -12.820 4.506 10.295 1.00 94.44 98 LEU A CA 1
ATOM 748 C C . LEU A 1 98 ? -13.283 3.985 11.668 1.00 94.44 98 LEU A C 1
ATOM 750 O O . LEU A 1 98 ? -14.452 3.642 11.815 1.00 94.44 98 LEU A O 1
ATOM 754 N N . LYS A 1 99 ? -12.400 3.940 12.677 1.00 93.88 99 LYS A N 1
ATOM 755 C CA . LYS A 1 99 ? -12.672 3.385 14.014 1.00 93.88 99 LYS A CA 1
ATOM 756 C C . LYS A 1 99 ? -13.074 1.902 13.992 1.00 93.88 99 LYS A C 1
ATOM 758 O O . LYS A 1 99 ? -13.875 1.469 14.816 1.00 93.88 99 LYS A O 1
ATOM 763 N N . ARG A 1 100 ? -12.481 1.122 13.082 1.00 94.31 100 ARG A N 1
ATOM 764 C CA . ARG A 1 100 ? -12.640 -0.339 12.947 1.00 94.31 100 ARG A CA 1
ATOM 765 C C . ARG A 1 100 ? -11.323 -1.059 13.297 1.00 94.31 100 ARG A C 1
ATOM 767 O O . ARG A 1 100 ? -10.685 -1.633 12.415 1.00 94.31 100 ARG A O 1
ATOM 774 N N . PRO A 1 101 ? -10.850 -0.980 14.556 1.00 92.62 101 PRO A N 1
ATOM 775 C CA . PRO A 1 101 ? -9.524 -1.468 14.935 1.00 92.62 101 PRO A CA 1
ATOM 776 C C . PRO A 1 101 ? -9.376 -2.991 14.870 1.00 92.62 101 PRO A C 1
ATOM 778 O O . PRO A 1 101 ? -8.275 -3.468 14.610 1.00 92.62 101 PRO A O 1
ATOM 781 N N . ASP A 1 102 ? -10.452 -3.751 15.080 1.00 91.06 102 ASP A N 1
ATOM 782 C CA . ASP A 1 102 ? -10.392 -5.214 15.027 1.00 91.06 102 ASP A CA 1
ATOM 783 C C . ASP A 1 102 ? -10.092 -5.724 13.616 1.00 91.06 102 ASP A C 1
ATOM 785 O O . ASP A 1 102 ? -9.182 -6.526 13.440 1.00 91.06 102 ASP A O 1
ATOM 789 N N . GLU A 1 103 ? -10.752 -5.164 12.603 1.00 92.81 103 GLU A N 1
ATOM 790 C CA . GLU A 1 103 ? -10.474 -5.482 11.196 1.00 92.81 103 GLU A CA 1
ATOM 791 C C . GLU A 1 103 ? -9.119 -4.925 10.747 1.00 92.81 103 GLU A C 1
ATOM 793 O O . GLU A 1 103 ? -8.371 -5.574 10.016 1.00 92.81 103 GLU A O 1
ATOM 798 N N . ALA A 1 104 ? -8.754 -3.728 11.224 1.00 94.25 104 ALA A N 1
ATOM 799 C CA . ALA A 1 104 ? -7.442 -3.153 10.945 1.00 94.25 104 ALA A CA 1
ATOM 800 C C . ALA A 1 104 ? -6.305 -4.073 11.405 1.00 94.25 104 ALA A C 1
ATOM 802 O O . ALA A 1 104 ? -5.275 -4.164 10.735 1.00 94.25 104 ALA A O 1
ATOM 803 N N . ARG A 1 105 ? -6.492 -4.758 12.541 1.00 93.25 105 ARG A N 1
ATOM 804 C CA . ARG A 1 105 ? -5.500 -5.664 13.117 1.00 93.25 105 ARG A CA 1
ATOM 805 C C . ARG A 1 105 ? -5.149 -6.794 12.159 1.00 93.25 105 ARG A C 1
ATOM 807 O O . ARG A 1 105 ? -3.966 -7.046 11.967 1.00 93.25 105 ARG A O 1
ATOM 814 N N . GLU A 1 106 ? -6.136 -7.419 11.525 1.00 92.75 106 GLU A N 1
ATOM 815 C CA . GLU A 1 106 ? -5.902 -8.524 10.587 1.00 92.75 106 GLU A CA 1
ATOM 816 C C . GLU A 1 106 ? -5.039 -8.085 9.396 1.00 92.75 106 GLU A C 1
ATOM 818 O O . GLU A 1 106 ? -4.072 -8.755 9.029 1.00 92.75 106 GLU A O 1
ATOM 823 N N . HIS A 1 107 ? -5.342 -6.920 8.822 1.00 93.94 107 HIS A N 1
ATOM 824 C CA . HIS A 1 107 ? -4.586 -6.364 7.699 1.00 93.94 107 HIS A CA 1
ATOM 825 C C . HIS A 1 107 ? -3.173 -5.922 8.102 1.00 93.94 107 HIS A C 1
ATOM 827 O O . HIS A 1 107 ? -2.204 -6.192 7.391 1.00 93.94 107 HIS A O 1
ATOM 833 N N . LEU A 1 108 ? -3.019 -5.306 9.275 1.00 92.81 108 LEU A N 1
ATOM 834 C CA . LEU A 1 108 ? -1.710 -4.890 9.782 1.00 92.81 108 LEU A CA 1
ATOM 835 C C . LEU A 1 108 ? -0.835 -6.083 10.192 1.00 92.81 108 LEU A C 1
ATOM 837 O O . LEU A 1 108 ? 0.377 -6.031 10.001 1.00 92.81 108 LEU A O 1
ATOM 841 N N . GLN A 1 109 ? -1.425 -7.175 10.685 1.00 92.94 109 GLN A N 1
ATOM 842 C CA . GLN A 1 109 ? -0.708 -8.428 10.943 1.00 92.94 109 GLN A CA 1
ATOM 843 C C . GLN A 1 109 ? -0.206 -9.074 9.653 1.00 92.94 109 GLN A C 1
ATOM 845 O O . GLN A 1 109 ? 0.933 -9.531 9.615 1.00 92.94 109 GLN A O 1
ATOM 850 N N . LYS A 1 110 ? -1.010 -9.072 8.583 1.00 92.00 110 LYS A N 1
ATOM 851 C CA . LYS A 1 110 ? -0.556 -9.538 7.264 1.00 92.00 110 LYS A CA 1
ATOM 852 C C . LYS A 1 110 ? 0.598 -8.690 6.742 1.00 92.00 110 LYS A C 1
ATOM 854 O O . LYS A 1 110 ? 1.611 -9.245 6.331 1.00 92.00 110 LYS A O 1
ATOM 859 N N . ALA A 1 111 ? 0.479 -7.363 6.815 1.00 91.31 111 ALA A N 1
ATOM 860 C CA . ALA A 1 111 ? 1.560 -6.458 6.426 1.00 91.31 111 ALA A CA 1
ATOM 861 C C . ALA A 1 111 ? 2.848 -6.735 7.219 1.00 91.31 111 ALA A C 1
ATOM 863 O O . ALA A 1 111 ? 3.930 -6.754 6.639 1.00 91.31 111 ALA A O 1
ATOM 864 N N . LEU A 1 112 ? 2.728 -6.998 8.525 1.00 90.56 112 LEU A N 1
ATOM 865 C CA . LEU A 1 112 ? 3.856 -7.349 9.384 1.00 90.56 112 LEU A CA 1
ATOM 866 C C . LEU A 1 112 ? 4.496 -8.683 8.991 1.00 90.56 112 LEU A C 1
ATOM 868 O O . LEU A 1 112 ? 5.710 -8.738 8.844 1.00 90.56 112 LEU A O 1
ATOM 872 N N . ALA A 1 113 ? 3.704 -9.735 8.786 1.00 89.88 113 ALA A N 1
ATOM 873 C CA . ALA A 1 113 ? 4.218 -11.045 8.389 1.00 89.88 113 ALA A CA 1
ATOM 874 C C . ALA A 1 113 ? 4.930 -10.994 7.024 1.00 89.88 113 ALA A C 1
ATOM 876 O O . ALA A 1 113 ? 5.974 -11.619 6.835 1.00 89.88 11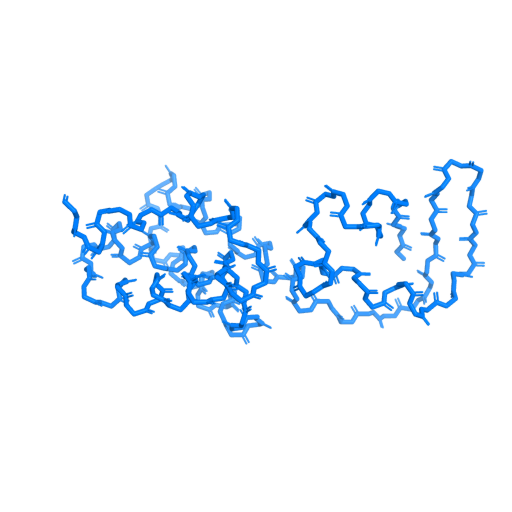3 ALA A O 1
ATOM 877 N N . LEU A 1 114 ? 4.392 -10.208 6.083 1.00 87.62 114 LEU A N 1
ATOM 878 C CA . LEU A 1 114 ? 5.028 -9.946 4.792 1.00 87.62 114 LEU A CA 1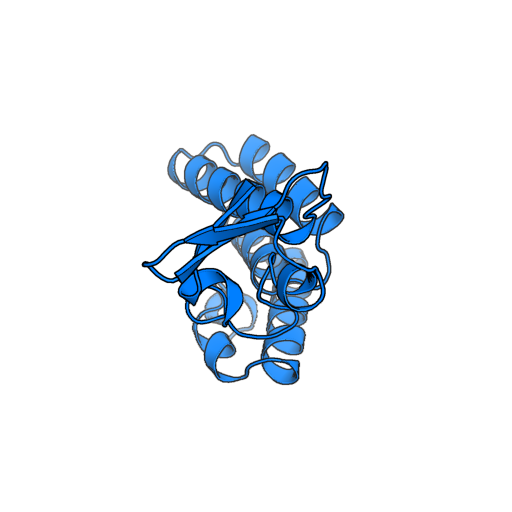
ATOM 879 C C . LEU A 1 114 ? 6.346 -9.185 4.976 1.00 87.62 114 LEU A C 1
ATOM 881 O O . LEU A 1 114 ? 7.359 -9.585 4.412 1.00 87.62 114 LEU A O 1
ATOM 885 N N . ALA A 1 115 ? 6.369 -8.143 5.812 1.00 84.88 115 ALA A N 1
ATOM 886 C CA . ALA A 1 115 ? 7.601 -7.425 6.128 1.00 84.88 115 ALA A CA 1
ATOM 887 C C . ALA A 1 115 ? 8.649 -8.347 6.770 1.00 84.88 115 ALA A C 1
ATOM 889 O O . ALA A 1 115 ? 9.788 -8.358 6.333 1.00 84.88 115 ALA A O 1
ATOM 890 N N . GLU A 1 116 ? 8.284 -9.190 7.737 1.00 85.62 116 GLU A N 1
ATOM 891 C CA . GLU A 1 116 ? 9.221 -10.137 8.364 1.00 85.62 116 GLU A CA 1
ATOM 892 C C . GLU A 1 116 ? 9.787 -11.169 7.381 1.00 85.62 116 GLU A C 1
ATOM 894 O O . GLU A 1 116 ? 10.921 -11.614 7.547 1.00 85.62 116 GLU A O 1
ATOM 899 N N . THR A 1 117 ? 9.013 -11.538 6.359 1.00 82.94 117 THR A N 1
ATOM 900 C CA . THR A 1 117 ? 9.430 -12.520 5.351 1.00 82.94 117 THR A CA 1
ATOM 901 C C . THR A 1 117 ? 10.335 -11.903 4.289 1.00 82.94 117 THR A C 1
ATOM 903 O O . THR A 1 117 ? 11.288 -12.548 3.858 1.00 82.94 117 THR A O 1
ATOM 906 N N . VAL A 1 118 ? 10.025 -10.682 3.845 1.00 75.06 118 VAL A N 1
ATOM 907 C CA . VAL A 1 118 ? 10.714 -10.054 2.711 1.00 75.06 118 VAL A CA 1
ATOM 908 C C . VAL A 1 118 ? 11.799 -9.088 3.195 1.00 75.06 118 VAL A C 1
ATOM 910 O O . VAL A 1 118 ? 12.944 -9.215 2.776 1.00 75.06 118 VAL A O 1
ATOM 913 N N . HIS A 1 119 ? 11.468 -8.162 4.100 1.00 73.25 119 HIS A N 1
ATOM 914 C CA . HIS A 1 119 ? 12.369 -7.107 4.577 1.00 73.25 119 HIS A CA 1
ATOM 915 C C . HIS A 1 119 ? 12.020 -6.626 6.000 1.00 73.25 119 HIS A C 1
ATOM 917 O O . HIS A 1 119 ? 11.148 -5.758 6.174 1.00 73.25 119 HIS A O 1
ATOM 923 N N . PRO A 1 120 ? 12.682 -7.163 7.042 1.00 77.62 120 PRO A N 1
ATOM 924 C CA . PRO A 1 120 ? 12.362 -6.850 8.433 1.00 77.62 120 PRO A CA 1
ATOM 925 C C . PRO A 1 120 ? 12.567 -5.370 8.793 1.00 77.62 120 PRO A C 1
ATOM 927 O O . PRO A 1 120 ? 11.977 -4.902 9.767 1.00 77.62 120 PRO A O 1
ATOM 930 N N . GLU A 1 121 ? 13.347 -4.615 8.015 1.00 77.06 121 GLU A N 1
ATOM 931 C CA . GLU A 1 121 ? 13.519 -3.168 8.160 1.00 77.06 121 GLU A CA 1
ATOM 932 C C . GLU A 1 121 ? 12.212 -2.377 7.978 1.00 77.06 121 GLU A C 1
ATOM 934 O O . GLU A 1 121 ? 11.999 -1.396 8.691 1.00 77.06 121 GLU A O 1
ATOM 939 N N . PHE A 1 122 ? 11.280 -2.838 7.134 1.00 73.69 122 PHE A N 1
ATOM 940 C CA . PHE A 1 122 ? 10.010 -2.131 6.907 1.00 73.69 122 PHE A CA 1
ATOM 941 C C . PHE A 1 122 ? 9.008 -2.310 8.045 1.00 73.69 122 PHE A C 1
ATOM 943 O O . PHE A 1 122 ? 7.976 -1.640 8.067 1.00 73.69 122 PHE A O 1
ATOM 950 N N . ARG A 1 123 ? 9.285 -3.190 9.014 1.00 76.75 123 ARG A N 1
ATOM 951 C CA . ARG A 1 123 ? 8.397 -3.442 10.155 1.00 76.75 123 ARG A CA 1
ATOM 952 C C . ARG A 1 123 ? 8.034 -2.163 10.910 1.00 76.75 123 ARG A C 1
ATOM 954 O O . ARG A 1 123 ? 6.878 -2.007 11.302 1.00 76.75 123 ARG A O 1
ATOM 961 N N . ASP A 1 124 ? 8.999 -1.269 11.135 1.00 79.31 124 ASP A N 1
ATOM 962 C CA . ASP A 1 124 ? 8.749 -0.024 11.881 1.00 79.31 124 ASP A CA 1
ATOM 963 C C . ASP A 1 124 ? 8.075 1.057 11.014 1.00 79.31 124 ASP A C 1
ATOM 965 O O . ASP A 1 124 ? 7.493 1.999 11.547 1.00 79.31 124 ASP A O 1
ATOM 969 N N . GLU A 1 125 ? 8.074 0.885 9.688 1.00 78.94 125 GLU A N 1
ATOM 970 C CA . GLU A 1 125 ? 7.476 1.818 8.726 1.00 78.94 125 GLU A CA 1
ATOM 971 C C . GLU A 1 125 ? 5.985 1.552 8.460 1.00 78.94 125 GLU A C 1
ATOM 973 O O . GLU A 1 125 ? 5.321 2.368 7.819 1.00 78.94 125 GLU A O 1
ATOM 978 N N . ILE A 1 126 ? 5.419 0.452 8.977 1.00 83.44 126 ILE A N 1
ATOM 979 C CA . ILE A 1 126 ? 4.002 0.104 8.792 1.00 83.44 126 ILE A CA 1
ATOM 980 C C . ILE A 1 126 ? 3.103 1.097 9.565 1.00 83.44 126 ILE A C 1
ATOM 982 O O . ILE A 1 126 ? 3.046 1.068 10.804 1.00 83.44 126 ILE A O 1
ATOM 986 N N . PRO A 1 127 ? 2.325 1.954 8.874 1.00 82.88 127 PRO A N 1
ATOM 987 C CA . PRO A 1 127 ? 1.495 2.958 9.528 1.00 82.88 127 PRO A CA 1
ATOM 988 C C . PRO A 1 127 ? 0.374 2.316 10.348 1.00 82.88 127 PRO A C 1
ATOM 990 O O . PRO A 1 127 ? -0.360 1.451 9.882 1.00 82.88 127 PRO A O 1
ATOM 993 N N . GLY A 1 128 ? 0.199 2.783 11.585 1.00 79.81 128 GLY A N 1
ATOM 994 C CA . GLY A 1 128 ? -0.862 2.297 12.472 1.00 79.81 128 GLY A CA 1
ATOM 995 C C . GLY A 1 128 ? -0.563 0.968 13.173 1.00 79.81 128 GLY A C 1
ATOM 996 O O . GLY A 1 128 ? -1.333 0.582 14.049 1.00 79.81 128 GLY A O 1
ATOM 997 N N . LEU A 1 129 ? 0.569 0.315 12.881 1.00 84.00 129 LEU A N 1
ATOM 998 C CA . LEU A 1 129 ? 0.943 -0.974 13.471 1.00 84.00 129 LEU A CA 1
ATOM 999 C C . LEU A 1 129 ? 1.029 -0.924 15.006 1.00 84.00 129 LEU A C 1
ATOM 1001 O O . LEU A 1 129 ? 0.372 -1.711 15.685 1.00 84.00 129 LEU A O 1
ATOM 1005 N N . LYS A 1 130 ? 1.780 0.042 15.560 1.00 79.81 130 LYS A N 1
ATOM 1006 C CA . LYS A 1 130 ? 1.962 0.207 17.020 1.00 79.81 130 LYS A CA 1
ATOM 1007 C C . LYS A 1 130 ? 0.631 0.450 17.746 1.00 79.81 130 LYS A C 1
ATOM 1009 O O . LYS A 1 130 ? 0.398 -0.107 18.810 1.00 79.81 130 LYS A O 1
ATOM 1014 N N . GLY A 1 131 ? -0.263 1.236 17.140 1.00 76.12 131 GLY A N 1
ATOM 1015 C CA . GLY A 1 131 ? -1.583 1.529 17.707 1.00 76.12 131 GLY A CA 1
ATOM 1016 C C . GLY A 1 131 ? -2.582 0.371 17.603 1.00 76.12 131 GLY A C 1
ATOM 1017 O O . GLY A 1 131 ? -3.463 0.259 18.449 1.00 76.12 131 GLY A O 1
ATOM 1018 N N . ALA A 1 132 ? -2.458 -0.493 16.592 1.00 76.44 132 ALA A N 1
ATOM 1019 C CA . ALA A 1 132 ? -3.377 -1.612 16.372 1.00 76.44 132 ALA A CA 1
ATOM 1020 C C . ALA A 1 132 ? -3.005 -2.885 17.147 1.00 76.44 132 ALA A C 1
ATOM 1022 O O . ALA A 1 132 ? -3.889 -3.665 17.520 1.00 76.44 132 ALA A O 1
ATOM 1023 N N . LEU A 1 133 ? -1.705 -3.108 17.372 1.00 72.88 133 LEU A N 1
ATOM 1024 C CA . LEU A 1 133 ? -1.197 -4.314 18.029 1.00 72.88 133 LEU A CA 1
ATOM 1025 C C . LEU A 1 133 ? -0.970 -4.173 19.532 1.00 72.88 133 LEU A C 1
ATOM 1027 O O . LEU A 1 133 ? -0.828 -5.201 20.179 1.00 72.88 133 LEU A O 1
ATOM 1031 N N . GLY A 1 134 ? -1.027 -2.957 20.084 1.00 62.91 134 GLY A N 1
ATOM 1032 C CA . GLY A 1 134 ? -0.911 -2.718 21.522 1.00 62.91 134 GLY A CA 1
ATOM 1033 C C . GLY A 1 134 ? 0.474 -3.079 22.061 1.00 62.91 134 GLY A C 1
ATOM 1034 O O . GLY A 1 134 ? 0.776 -4.246 22.290 1.00 62.91 134 GLY A O 1
ATOM 1035 N N . GLN A 1 135 ? 1.302 -2.064 22.294 1.00 49.62 135 GLN A N 1
ATOM 1036 C CA . GLN A 1 135 ? 2.434 -2.147 23.221 1.00 49.62 135 GLN A CA 1
ATOM 1037 C C . GLN A 1 135 ? 2.207 -1.133 24.335 1.00 49.62 135 GLN A C 1
ATOM 1039 O O . GLN A 1 135 ? 1.812 0.006 23.991 1.00 49.62 135 GLN A O 1
#

Radius of gyration: 16.41 Å; chains: 1; bounding box: 39×28×50 Å

pLDDT: mean 87.65, std 8.24, range [49.62, 97.56]

Secondary structure (DSSP, 8-state):
-EEEHHHHTTTTT-SGGG-TTGGGGGSPPSEEETTTEEE--S----HHHHHHHHHHHHHHHHHTT-HHHHHHHHHHHHHH-TT-HHHHHHHHHHHHHTT-HHHHHHHHHHHHHHHHHH-GGGGGGSTTHHHHH--

Foldseek 3Di:
DKDAPCLQCCVPQHDDPRRLCVVCVVPDFPDADPRRIGHHDDDDDRLQVQLLVLLVVLVVCVVVVVLVSSQVSLVSSCVSPVQHLSSLLSNLLSCVVVVNLVVSLVSNVSSQVSCVVRPVVCNVVRPCNCVSVDD